Protein AF-A0A351ADI3-F1 (afdb_monomer)

Solvent-accessible surface area (backbone atoms only — not comparable to full-atom values): 4101 Å² total; per-residue (Å²): 134,80,77,79,76,87,53,75,54,79,42,68,45,70,47,98,84,74,43,82,41,59,45,43,82,50,67,97,54,94,81,86,89,76,94,81,55,93,89,42,94,64,47,76,50,54,61,57,54,50,53,51,46,69,74,67,54,84,130

pLDDT: mean 90.24, std 10.25, range [50.34, 98.0]

Foldseek 3Di:
DDPDPDDQQNDWDQDPVRDTDGSVVCPPHDDDDDDDDCPDPCNVCVVVVVVVCVVPPDD

Mean predicted aligned error: 5.34 Å

Sequence (59 aa):
MTPNAATLYDFTMTDINQKPVSLRKFEGKTVLVVNVASKCGLTPQYEGLEKLHQALAPR

Secondary structure (DSSP, 8-state):
-PPPPPPGGG-EEE-TTS-EEEGGGGTTS--------TTSTTTTHHHHHHHHHHHHS--

Structure (mmCIF, N/CA/C/O backbone):
data_AF-A0A351ADI3-F1
#
_entry.id   AF-A0A351ADI3-F1
#
loop_
_atom_site.group_PDB
_atom_site.id
_atom_site.type_symbol
_atom_site.label_atom_id
_atom_site.label_alt_id
_atom_site.label_comp_id
_atom_site.label_asym_id
_atom_site.label_entity_id
_atom_site.label_seq_id
_atom_site.pdbx_PDB_ins_code
_atom_site.Cartn_x
_atom_site.Cartn_y
_atom_site.Cartn_z
_atom_site.occupancy
_atom_site.B_iso_or_equiv
_atom_site.auth_seq_id
_atom_site.auth_comp_id
_atom_site.auth_asym_id
_atom_site.auth_atom_id
_atom_site.pdbx_PDB_model_num
ATOM 1 N N . MET A 1 1 ? -6.345 -13.554 29.543 1.00 50.34 1 MET A N 1
ATOM 2 C CA . MET A 1 1 ? -7.015 -12.582 28.657 1.00 50.34 1 MET A CA 1
ATOM 3 C C . MET A 1 1 ? -6.001 -12.189 27.601 1.00 50.34 1 MET A C 1
ATOM 5 O O . MET A 1 1 ? -5.033 -11.519 27.927 1.00 50.34 1 MET A O 1
ATOM 9 N N . THR A 1 2 ? -6.120 -12.727 26.393 1.00 59.06 2 THR A N 1
ATOM 10 C CA . THR A 1 2 ? -5.260 -12.355 25.264 1.00 59.06 2 THR A CA 1
ATOM 11 C C . THR A 1 2 ? -5.578 -10.911 24.869 1.00 59.06 2 THR A C 1
ATOM 13 O O . THR A 1 2 ? -6.761 -10.585 24.755 1.00 59.06 2 THR A O 1
ATOM 16 N N . PRO A 1 3 ? -4.579 -10.026 24.699 1.00 68.44 3 PRO A N 1
ATOM 17 C CA . PRO A 1 3 ? -4.835 -8.702 24.152 1.00 68.44 3 PRO A CA 1
ATOM 18 C C . PRO A 1 3 ? -5.469 -8.878 22.772 1.00 68.44 3 PRO A C 1
ATOM 20 O O . PRO A 1 3 ? -5.018 -9.708 21.980 1.00 68.44 3 PRO A O 1
ATOM 23 N N . ASN A 1 4 ? -6.555 -8.146 22.530 1.00 66.94 4 ASN A N 1
ATOM 24 C CA . ASN A 1 4 ? -7.227 -8.115 21.240 1.00 66.94 4 ASN A CA 1
ATOM 25 C C . ASN A 1 4 ? -6.158 -7.806 20.181 1.00 66.94 4 ASN A C 1
ATOM 27 O O . ASN A 1 4 ? -5.460 -6.798 20.302 1.00 66.94 4 ASN A O 1
ATOM 31 N N . ALA A 1 5 ? -5.940 -8.717 19.231 1.00 70.44 5 ALA A N 1
ATOM 32 C CA . ALA A 1 5 ? -4.888 -8.550 18.237 1.00 70.44 5 ALA A CA 1
ATOM 33 C C . ALA A 1 5 ? -5.132 -7.247 17.465 1.00 70.44 5 ALA A C 1
ATOM 35 O O . ALA A 1 5 ? -6.258 -6.993 17.037 1.00 70.44 5 ALA A O 1
ATOM 36 N N . ALA A 1 6 ? -4.091 -6.423 17.313 1.00 82.94 6 ALA A N 1
ATOM 37 C CA . ALA A 1 6 ? -4.187 -5.188 16.548 1.00 82.94 6 ALA A CA 1
ATOM 38 C C . ALA A 1 6 ? -4.645 -5.500 15.117 1.00 82.94 6 ALA A C 1
ATOM 40 O O . ALA A 1 6 ? -4.117 -6.401 14.457 1.00 82.94 6 ALA A O 1
ATOM 41 N N . THR A 1 7 ? -5.638 -4.757 14.650 1.00 90.94 7 THR A N 1
ATOM 42 C CA . THR A 1 7 ? -6.188 -4.856 13.300 1.00 90.94 7 THR A CA 1
ATOM 43 C C . THR A 1 7 ? -5.567 -3.793 12.401 1.00 90.94 7 THR A C 1
ATOM 45 O O . THR A 1 7 ? -4.958 -2.834 12.873 1.00 90.94 7 THR A O 1
ATOM 48 N N . LEU A 1 8 ? -5.771 -3.906 11.085 1.00 91.88 8 LEU A N 1
ATOM 49 C CA . LEU A 1 8 ? -5.376 -2.861 10.135 1.00 91.88 8 LEU A CA 1
ATOM 50 C C . LEU A 1 8 ? -5.915 -1.474 10.543 1.00 91.88 8 LEU A C 1
ATOM 52 O O . LEU A 1 8 ? -5.242 -0.469 10.335 1.00 91.88 8 LEU A O 1
ATOM 56 N N . TYR A 1 9 ? -7.108 -1.413 11.138 1.00 93.81 9 TYR A N 1
ATOM 57 C CA . TYR A 1 9 ? -7.813 -0.166 11.448 1.00 93.81 9 TYR A CA 1
ATOM 58 C C . TYR A 1 9 ? -7.214 0.621 12.617 1.00 93.81 9 TYR A C 1
ATOM 60 O O . TYR A 1 9 ? -7.553 1.793 12.788 1.00 93.81 9 TYR A O 1
ATOM 68 N N . ASP A 1 10 ? -6.317 0.005 13.386 1.00 94.50 10 ASP A N 1
ATOM 69 C CA . ASP A 1 10 ? -5.663 0.636 14.535 1.00 94.50 10 ASP A CA 1
ATOM 70 C C . ASP A 1 10 ? -4.439 1.474 14.122 1.00 94.50 10 ASP A C 1
ATOM 72 O O . ASP A 1 10 ? -3.892 2.232 14.923 1.00 94.50 10 ASP A O 1
ATOM 76 N N . PHE A 1 11 ? -4.019 1.384 12.855 1.00 94.94 11 PHE A N 1
ATOM 77 C CA . PHE A 1 11 ? -2.843 2.080 12.344 1.00 94.94 11 PHE A CA 1
ATOM 78 C C . PHE A 1 11 ? -3.179 3.415 11.672 1.00 94.94 11 PHE A C 1
ATOM 80 O O . PHE A 1 11 ? -4.182 3.583 10.972 1.00 94.94 11 PHE A O 1
ATOM 87 N N . THR A 1 12 ? -2.258 4.362 11.835 1.00 96.81 12 THR A N 1
ATOM 88 C CA . THR A 1 12 ? -2.189 5.606 11.064 1.00 96.81 12 THR A CA 1
ATOM 89 C C . THR A 1 12 ? -0.829 5.661 10.382 1.00 96.81 12 THR A C 1
ATOM 91 O O . THR A 1 12 ? 0.191 5.438 11.032 1.00 96.81 12 THR A O 1
ATOM 94 N N . MET A 1 13 ? -0.809 5.936 9.079 1.00 95.81 13 MET A N 1
ATOM 95 C CA . MET 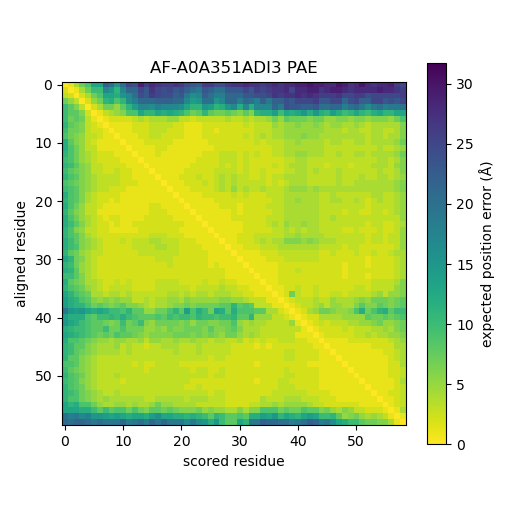A 1 13 ? 0.420 6.038 8.288 1.00 95.81 13 MET A CA 1
ATOM 96 C C . MET A 1 13 ? 0.527 7.405 7.624 1.00 95.81 13 MET A C 1
ATOM 98 O O . MET A 1 13 ? -0.483 8.019 7.289 1.00 95.81 13 MET A O 1
ATOM 102 N N . THR A 1 14 ? 1.752 7.866 7.406 1.00 97.88 14 THR A N 1
ATOM 103 C CA . THR A 1 14 ? 2.026 9.074 6.624 1.00 97.88 14 THR A CA 1
ATOM 104 C C . THR A 1 14 ? 1.958 8.748 5.134 1.00 97.88 14 THR A C 1
ATOM 106 O O . THR A 1 14 ? 2.606 7.805 4.680 1.00 97.88 14 THR A O 1
ATOM 109 N N . ASP A 1 15 ? 1.172 9.505 4.372 1.00 96.25 15 ASP A N 1
ATOM 110 C CA . ASP A 1 15 ? 1.078 9.347 2.920 1.00 96.25 15 ASP A CA 1
ATOM 111 C C . ASP A 1 15 ? 2.236 10.032 2.166 1.00 96.25 15 ASP A C 1
ATOM 113 O O . ASP A 1 15 ? 3.107 10.683 2.746 1.00 96.25 15 ASP A O 1
ATOM 117 N N . ILE A 1 16 ? 2.235 9.907 0.834 1.00 95.56 16 ILE A N 1
ATOM 118 C CA . ILE A 1 16 ? 3.258 10.511 -0.034 1.00 95.56 16 ILE A CA 1
ATOM 119 C C . ILE A 1 16 ? 3.284 12.051 0.028 1.00 95.56 16 ILE A C 1
ATOM 121 O O . ILE A 1 16 ? 4.300 12.660 -0.297 1.00 95.56 16 ILE A O 1
ATOM 125 N N . ASN A 1 17 ? 2.197 12.680 0.487 1.00 97.38 17 ASN A N 1
ATOM 126 C CA . ASN A 1 17 ? 2.066 14.126 0.664 1.00 97.38 17 ASN A CA 1
ATOM 127 C C . ASN A 1 17 ? 2.365 14.571 2.108 1.00 97.38 17 ASN A C 1
ATOM 129 O O . ASN A 1 17 ? 2.027 15.698 2.473 1.00 97.38 17 ASN A O 1
ATOM 133 N N . GLN A 1 18 ? 2.973 13.706 2.929 1.00 97.12 18 GLN A N 1
ATOM 134 C CA . GLN A 1 18 ? 3.295 13.960 4.339 1.00 97.12 18 GLN A CA 1
ATOM 135 C C . GLN A 1 18 ? 2.070 14.166 5.244 1.00 97.12 18 GLN A C 1
ATOM 137 O O . GLN A 1 18 ? 2.169 14.790 6.303 1.00 97.12 18 GLN A O 1
ATOM 142 N N . LYS A 1 19 ? 0.903 13.634 4.864 1.00 97.88 19 LYS A N 1
ATOM 143 C CA . LYS A 1 19 ? -0.318 13.730 5.673 1.00 97.88 19 LYS A CA 1
ATOM 144 C C . LYS A 1 19 ? -0.565 12.439 6.455 1.00 97.88 19 LYS A C 1
ATOM 146 O O . LYS A 1 19 ? -0.406 11.356 5.893 1.00 97.88 19 LYS A O 1
ATOM 151 N N . PRO A 1 20 ? -0.999 12.520 7.723 1.00 98.00 20 PRO A N 1
ATOM 152 C CA . PRO A 1 20 ? -1.425 11.342 8.466 1.00 98.00 20 PRO A CA 1
ATOM 153 C C . PRO A 1 20 ? -2.741 10.798 7.894 1.00 98.00 20 PRO A C 1
ATOM 155 O O . PRO A 1 20 ? -3.708 11.534 7.694 1.00 98.00 20 PRO A O 1
ATOM 158 N N . VAL A 1 21 ? -2.788 9.491 7.655 1.00 97.25 21 VAL A N 1
ATOM 159 C CA . VAL A 1 21 ? -3.943 8.765 7.123 1.00 97.25 21 VAL A CA 1
ATOM 160 C C . VAL A 1 21 ? -4.259 7.593 8.042 1.00 97.25 21 VAL A C 1
ATOM 162 O O . VAL A 1 21 ? -3.488 6.638 8.134 1.00 97.25 21 VAL A O 1
ATOM 165 N N . SER A 1 22 ? -5.416 7.643 8.704 1.00 97.56 22 SER A N 1
ATOM 166 C CA . SER A 1 22 ? -5.938 6.492 9.446 1.00 97.56 22 SER A CA 1
ATOM 167 C C . SER A 1 22 ? -6.372 5.398 8.470 1.00 97.56 22 SER A C 1
ATOM 169 O O . SER A 1 22 ? -7.151 5.653 7.544 1.00 97.56 22 SER A O 1
ATOM 171 N N . LEU A 1 23 ? -5.895 4.170 8.682 1.00 96.50 23 LEU A N 1
ATOM 172 C CA . LEU A 1 23 ? -6.252 3.025 7.841 1.00 96.50 23 LEU A CA 1
ATOM 173 C C . LEU A 1 23 ? -7.688 2.539 8.082 1.00 96.50 23 LEU A C 1
ATOM 175 O O . LEU A 1 23 ? -8.239 1.825 7.244 1.00 96.50 23 LEU A O 1
ATOM 179 N N . ARG A 1 24 ? -8.352 3.009 9.148 1.00 96.50 24 ARG A N 1
ATOM 180 C CA . ARG A 1 24 ? -9.794 2.817 9.364 1.00 96.50 24 ARG A CA 1
ATOM 181 C C . ARG A 1 24 ? -10.644 3.326 8.194 1.00 96.50 24 ARG A C 1
ATOM 183 O O . ARG A 1 24 ? -11.730 2.813 7.968 1.00 96.50 24 ARG A O 1
ATOM 190 N N . LYS A 1 25 ? -10.148 4.262 7.372 1.00 95.06 25 LYS A N 1
ATOM 191 C CA . LYS A 1 25 ? -10.866 4.721 6.164 1.00 95.06 25 LYS A CA 1
ATOM 192 C C . LYS A 1 25 ? -11.164 3.608 5.143 1.00 95.06 25 LYS A C 1
ATOM 194 O O . LYS A 1 25 ? -11.944 3.822 4.216 1.00 95.06 25 LYS A O 1
ATOM 199 N N . PHE A 1 26 ? -10.491 2.464 5.262 1.00 93.75 26 PHE A N 1
ATOM 200 C CA . PHE A 1 26 ? -10.684 1.292 4.412 1.00 93.75 26 PHE A CA 1
ATOM 201 C C . PHE A 1 26 ? -11.587 0.227 5.052 1.00 93.75 26 PHE A C 1
ATOM 203 O O . PHE A 1 26 ? -11.703 -0.872 4.517 1.00 93.75 26 PHE A O 1
ATOM 210 N N . GLU A 1 27 ? -12.224 0.533 6.183 1.00 94.44 27 GLU A N 1
ATOM 211 C CA . GLU A 1 27 ? -13.149 -0.370 6.862 1.00 94.44 27 GLU A CA 1
ATOM 212 C C . GLU A 1 27 ? -14.281 -0.827 5.930 1.00 94.44 27 GLU A C 1
ATOM 214 O O . GLU A 1 27 ? -14.831 -0.051 5.146 1.00 94.44 27 GLU A O 1
ATOM 219 N N . GLY A 1 28 ? -14.575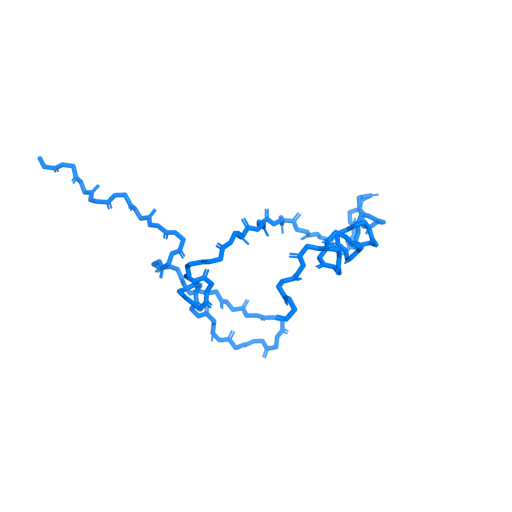 -2.129 5.970 1.00 92.19 28 GLY A N 1
ATOM 220 C CA . GLY A 1 28 ? -15.576 -2.761 5.106 1.00 92.19 28 GLY A CA 1
ATOM 221 C C . GLY A 1 28 ? -15.139 -2.980 3.653 1.00 92.19 28 GLY A C 1
ATOM 222 O O . GLY A 1 28 ? -15.936 -3.477 2.860 1.00 92.19 28 GLY A O 1
ATOM 223 N N . LYS A 1 29 ? -13.894 -2.648 3.284 1.00 91.94 29 LYS A N 1
ATOM 224 C CA . LYS A 1 29 ? -13.338 -2.905 1.946 1.00 91.94 29 LYS A CA 1
ATOM 225 C C . LYS A 1 29 ? -12.325 -4.045 1.984 1.00 91.94 29 LYS A C 1
ATOM 227 O O . LYS A 1 29 ? -11.595 -4.211 2.958 1.00 91.94 29 LYS A O 1
ATOM 232 N N . THR A 1 30 ? -12.220 -4.794 0.889 1.00 92.56 30 THR A N 1
ATOM 233 C CA . THR A 1 30 ? -11.072 -5.681 0.665 1.00 92.56 30 THR A CA 1
ATOM 234 C C . THR A 1 30 ? -9.836 -4.826 0.387 1.00 92.56 30 THR A C 1
ATOM 236 O O . THR A 1 30 ? -9.854 -3.990 -0.516 1.00 92.56 30 THR A O 1
ATOM 239 N N . VAL A 1 31 ? -8.764 -5.020 1.161 1.00 93.75 31 VAL A N 1
ATOM 240 C CA . VAL A 1 31 ? -7.530 -4.224 1.067 1.00 93.75 31 VAL A CA 1
ATOM 241 C C . VAL A 1 31 ? -6.357 -5.113 0.671 1.00 93.75 31 VAL A C 1
ATOM 243 O O . VAL A 1 31 ? -6.092 -6.118 1.326 1.00 93.75 31 VAL A O 1
ATOM 246 N N . LEU A 1 32 ? -5.624 -4.706 -0.368 1.00 94.69 32 LEU A N 1
ATOM 247 C CA . LEU A 1 32 ? -4.341 -5.291 -0.756 1.00 94.69 32 LEU A CA 1
ATOM 248 C C . LEU A 1 32 ? -3.208 -4.349 -0.328 1.00 94.69 32 LEU A C 1
ATOM 250 O O . LEU A 1 32 ? -3.122 -3.222 -0.814 1.00 94.69 32 LEU A O 1
ATOM 254 N N . VAL A 1 33 ? -2.336 -4.809 0.572 1.00 94.31 33 VAL A N 1
ATOM 255 C CA . VAL A 1 33 ? -1.157 -4.055 1.027 1.00 94.31 33 VAL A CA 1
ATOM 256 C C . VAL A 1 33 ? 0.077 -4.577 0.298 1.00 94.31 33 VAL A C 1
ATOM 258 O O . VAL A 1 33 ? 0.379 -5.765 0.373 1.00 94.31 33 VAL A O 1
ATOM 261 N N . VAL A 1 34 ? 0.796 -3.689 -0.391 1.00 94.94 34 VAL A N 1
ATOM 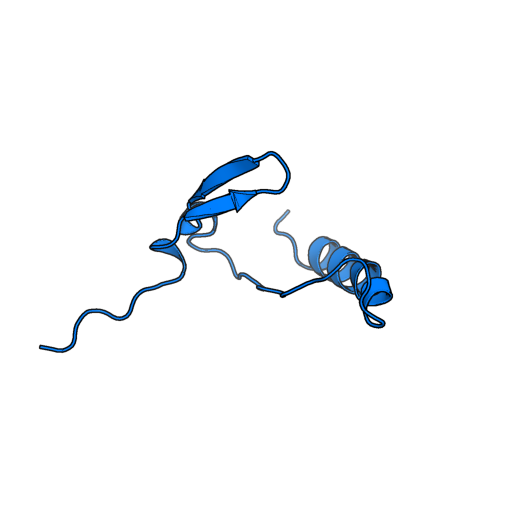262 C CA . VAL A 1 34 ? 2.015 -4.029 -1.139 1.00 94.94 34 VAL A CA 1
ATOM 263 C C . VAL A 1 34 ? 3.145 -3.114 -0.691 1.00 94.94 34 VAL A C 1
ATOM 265 O O . VAL A 1 34 ? 3.033 -1.891 -0.777 1.00 94.94 34 VAL A O 1
ATOM 268 N N . ASN A 1 35 ? 4.249 -3.692 -0.229 1.00 93.44 35 ASN A N 1
ATOM 269 C CA . ASN A 1 35 ? 5.477 -2.944 0.000 1.00 93.44 35 ASN A CA 1
ATOM 270 C C . ASN A 1 35 ? 6.184 -2.709 -1.344 1.00 93.44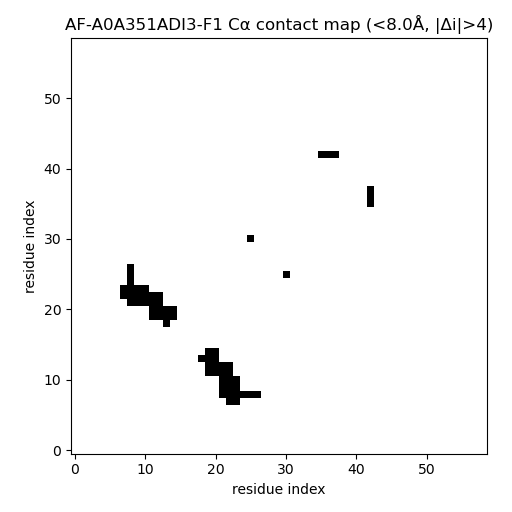 35 ASN A C 1
ATOM 272 O O . ASN A 1 35 ? 6.490 -3.645 -2.079 1.00 93.44 35 ASN A O 1
ATOM 276 N N . 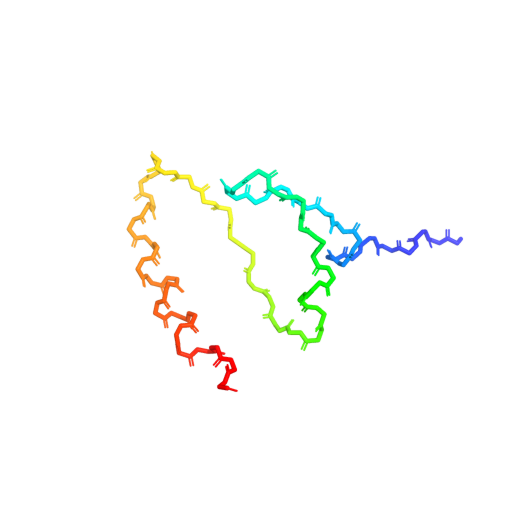VAL A 1 36 ? 6.439 -1.446 -1.671 1.00 92.19 36 VAL A N 1
ATOM 277 C CA . VAL A 1 36 ? 7.021 -1.020 -2.952 1.00 92.19 36 VAL A CA 1
ATOM 278 C C . VAL A 1 36 ? 8.273 -0.179 -2.723 1.00 92.19 36 VAL A C 1
ATOM 280 O O . VAL A 1 36 ? 8.430 0.447 -1.676 1.00 92.19 36 VAL A O 1
ATOM 283 N N . ALA A 1 37 ? 9.170 -0.160 -3.708 1.00 90.88 37 ALA A N 1
ATOM 284 C CA . ALA A 1 37 ? 10.381 0.655 -3.688 1.00 90.88 37 ALA A CA 1
ATOM 285 C C . ALA A 1 37 ? 10.738 1.118 -5.107 1.00 90.88 37 ALA A C 1
ATOM 287 O O . ALA A 1 37 ? 10.819 0.301 -6.021 1.00 90.88 37 ALA A O 1
ATOM 288 N N . SER A 1 38 ? 11.009 2.415 -5.291 1.00 87.12 38 SER A N 1
ATOM 289 C CA . SER A 1 38 ? 11.172 3.027 -6.623 1.00 87.12 38 SER A CA 1
ATOM 290 C C . SER A 1 38 ? 12.375 2.510 -7.423 1.00 87.12 38 SER A C 1
ATOM 292 O O . SER A 1 38 ? 12.376 2.584 -8.647 1.00 87.12 38 SER A O 1
ATOM 294 N N . LYS A 1 39 ? 13.407 1.989 -6.746 1.00 88.00 39 LYS A N 1
ATOM 295 C CA . LYS A 1 39 ? 14.647 1.467 -7.357 1.00 88.00 39 LYS A CA 1
ATOM 296 C C . LYS A 1 39 ? 14.749 -0.063 -7.285 1.00 88.00 39 LYS A C 1
ATOM 298 O O . LYS A 1 39 ? 15.848 -0.609 -7.291 1.00 88.00 39 LYS A O 1
ATOM 303 N N . CYS A 1 40 ? 13.619 -0.754 -7.164 1.00 87.88 40 CYS A N 1
ATOM 304 C CA . CYS A 1 40 ? 13.579 -2.212 -7.160 1.00 87.88 40 CYS A CA 1
ATOM 305 C C . CYS A 1 40 ? 13.482 -2.759 -8.593 1.00 87.88 40 CYS A C 1
ATOM 307 O O . CYS A 1 40 ? 12.836 -2.160 -9.447 1.00 87.88 40 CYS A O 1
ATOM 309 N N . GLY A 1 41 ? 14.046 -3.941 -8.858 1.00 87.44 41 GLY A N 1
ATOM 310 C CA . GLY A 1 41 ? 13.863 -4.628 -10.147 1.00 87.44 41 GLY A CA 1
ATOM 311 C C . GLY A 1 41 ? 12.401 -4.987 -10.453 1.00 87.44 41 GLY A C 1
ATOM 312 O O . GLY A 1 41 ? 12.056 -5.244 -11.601 1.00 87.44 41 GLY A O 1
ATOM 313 N N . LEU A 1 42 ? 11.533 -4.956 -9.438 1.00 90.38 42 LEU A N 1
ATOM 314 C CA . LEU A 1 42 ? 10.101 -5.217 -9.554 1.00 90.38 42 LEU A CA 1
ATOM 315 C C . LEU A 1 42 ? 9.260 -3.961 -9.815 1.00 90.38 42 LEU A C 1
ATOM 317 O O . LEU A 1 42 ? 8.043 -4.070 -9.895 1.00 90.38 42 LEU A O 1
ATOM 321 N N . 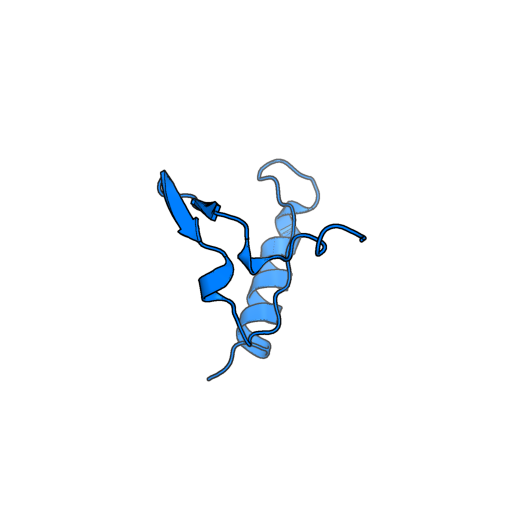THR A 1 43 ? 9.856 -2.775 -9.989 1.00 89.25 43 THR A N 1
ATOM 322 C CA . THR A 1 43 ? 9.104 -1.543 -10.304 1.00 89.25 43 THR A CA 1
ATOM 323 C C . THR A 1 43 ? 8.111 -1.691 -11.476 1.00 89.25 43 THR A C 1
ATOM 325 O O . THR A 1 43 ? 7.014 -1.147 -11.365 1.00 89.25 43 THR A O 1
ATOM 328 N N . PRO A 1 44 ? 8.372 -2.463 -12.554 1.00 90.69 44 PRO A N 1
ATOM 329 C CA . PRO A 1 44 ? 7.373 -2.673 -13.611 1.00 90.69 44 PRO A CA 1
ATOM 330 C C . PRO A 1 44 ? 6.029 -3.254 -13.128 1.00 90.69 44 PRO A C 1
ATOM 332 O O . PRO A 1 44 ? 5.018 -3.105 -13.809 1.00 90.69 44 PRO A O 1
ATOM 335 N N . GLN A 1 45 ? 5.972 -3.858 -11.933 1.00 92.44 45 GLN A N 1
ATOM 336 C CA . GLN A 1 45 ? 4.736 -4.399 -11.361 1.00 92.44 45 GLN A CA 1
ATOM 337 C C . GLN A 1 45 ? 3.659 -3.335 -11.085 1.00 92.44 45 GLN A C 1
ATOM 339 O O . GLN A 1 45 ? 2.489 -3.695 -10.947 1.00 92.44 45 GLN A O 1
ATOM 344 N N . TYR A 1 46 ? 4.019 -2.045 -11.002 1.00 94.06 46 TYR A N 1
ATOM 345 C CA . TYR A 1 46 ? 3.055 -0.960 -10.774 1.00 94.06 46 TYR A CA 1
ATOM 346 C C . TYR A 1 46 ? 1.924 -0.954 -11.808 1.00 94.06 46 TYR A C 1
ATOM 348 O O . TYR A 1 46 ? 0.771 -0.769 -11.430 1.00 94.06 46 TYR A O 1
ATOM 356 N N . GLU A 1 47 ? 2.226 -1.228 -13.080 1.00 94.56 47 GLU A N 1
ATOM 357 C CA . GLU A 1 47 ? 1.216 -1.272 -14.145 1.00 94.56 47 GLU A CA 1
ATOM 358 C C . GLU A 1 47 ? 0.194 -2.397 -13.907 1.00 94.56 47 GLU A C 1
ATOM 360 O O . GLU A 1 47 ? -1.011 -2.219 -14.088 1.00 94.56 47 GLU A O 1
ATOM 365 N N . GLY A 1 48 ? 0.659 -3.564 -13.452 1.00 95.25 48 GLY A N 1
ATOM 366 C CA . GLY A 1 48 ? -0.218 -4.681 -13.101 1.00 95.25 48 GLY A CA 1
ATOM 367 C C . GLY A 1 48 ? -1.105 -4.367 -11.896 1.00 95.25 48 GLY A C 1
ATOM 368 O O . GLY A 1 48 ? -2.299 -4.668 -11.912 1.00 95.25 48 GLY A O 1
ATOM 369 N N . LEU A 1 49 ? -0.540 -3.719 -10.874 1.00 95.75 49 LEU A N 1
ATOM 370 C CA . LEU A 1 49 ? -1.284 -3.284 -9.688 1.00 95.75 49 LEU A CA 1
ATOM 371 C C . LEU A 1 49 ? -2.347 -2.234 -10.036 1.00 95.75 49 LEU A C 1
ATOM 373 O O . LEU A 1 49 ? -3.460 -2.296 -9.512 1.00 95.75 49 LEU A O 1
ATOM 377 N N . GLU A 1 50 ? -2.040 -1.308 -10.946 1.00 95.50 50 GLU A N 1
ATOM 378 C CA . GLU A 1 50 ? -3.000 -0.317 -11.432 1.00 95.50 50 GLU A CA 1
ATOM 379 C C . GLU A 1 50 ? -4.157 -0.979 -12.190 1.00 95.50 50 GLU A C 1
ATOM 381 O O . GLU A 1 50 ? -5.320 -0.723 -11.874 1.00 95.50 50 GLU A O 1
ATOM 386 N N . LYS A 1 51 ? -3.858 -1.889 -13.128 1.00 96.69 51 LYS A N 1
ATOM 387 C CA . LYS A 1 51 ? -4.885 -2.650 -13.862 1.00 96.69 51 LYS A CA 1
ATOM 388 C C . LYS A 1 51 ? -5.784 -3.450 -12.920 1.00 96.69 51 LYS A C 1
ATOM 390 O O . LYS A 1 51 ? -7.001 -3.456 -13.095 1.00 96.69 51 LYS A O 1
ATOM 395 N N . LEU A 1 52 ? -5.206 -4.092 -11.901 1.00 95.56 52 LEU A N 1
ATOM 396 C CA . LEU A 1 52 ? -5.962 -4.830 -10.887 1.00 95.56 52 LEU A CA 1
ATOM 397 C C . LEU A 1 52 ? -6.905 -3.906 -10.107 1.00 95.56 52 LEU A C 1
ATOM 399 O O . LEU A 1 52 ? -8.076 -4.238 -9.925 1.00 95.56 52 LEU A O 1
ATOM 403 N N . HIS A 1 53 ? -6.414 -2.741 -9.676 1.00 94.94 53 HIS A N 1
ATOM 404 C CA . HIS A 1 53 ? -7.238 -1.751 -8.988 1.00 94.94 53 HIS A CA 1
ATOM 405 C C . HIS A 1 53 ? -8.380 -1.257 -9.883 1.00 94.94 53 HIS A C 1
ATOM 407 O O . HIS A 1 53 ? -9.518 -1.227 -9.437 1.00 94.94 53 HIS A O 1
ATOM 413 N N . GLN A 1 54 ? -8.117 -0.934 -11.152 1.00 95.25 54 GLN A N 1
ATOM 414 C CA . GLN A 1 54 ? -9.159 -0.510 -12.095 1.00 95.25 54 GLN A CA 1
ATOM 415 C C . GLN A 1 54 ? -10.222 -1.597 -12.327 1.00 95.25 54 GLN A C 1
ATOM 417 O O . GLN A 1 54 ? -11.404 -1.281 -12.430 1.00 95.25 54 GLN A O 1
ATOM 422 N N . ALA A 1 55 ? -9.816 -2.868 -12.387 1.00 95.38 55 ALA A N 1
ATOM 423 C CA . ALA A 1 55 ? -10.727 -3.986 -12.618 1.00 95.38 55 ALA A CA 1
ATOM 424 C C . ALA A 1 55 ? -11.596 -4.340 -11.396 1.00 95.38 55 ALA A C 1
ATOM 426 O O . ALA A 1 55 ? -12.710 -4.830 -11.572 1.00 95.38 55 ALA A O 1
ATOM 427 N N . LEU A 1 56 ? -11.089 -4.128 -10.174 1.00 94.38 56 LEU A N 1
ATOM 428 C CA . LEU A 1 56 ? -11.738 -4.563 -8.927 1.00 94.38 56 LEU A CA 1
ATOM 429 C C . LEU A 1 56 ? -12.257 -3.418 -8.049 1.00 94.38 56 LEU A C 1
ATOM 431 O O . LEU A 1 56 ? -12.928 -3.684 -7.049 1.00 94.38 56 LEU A O 1
ATOM 435 N N . ALA A 1 57 ? -11.945 -2.161 -8.374 1.00 87.25 57 ALA A N 1
ATOM 436 C CA .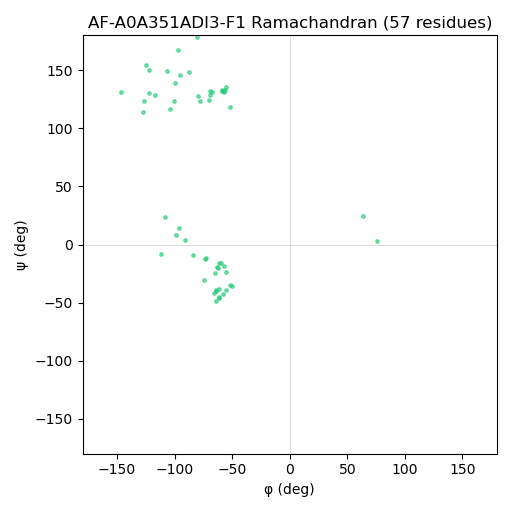 ALA A 1 57 ? -12.446 -1.021 -7.622 1.00 87.25 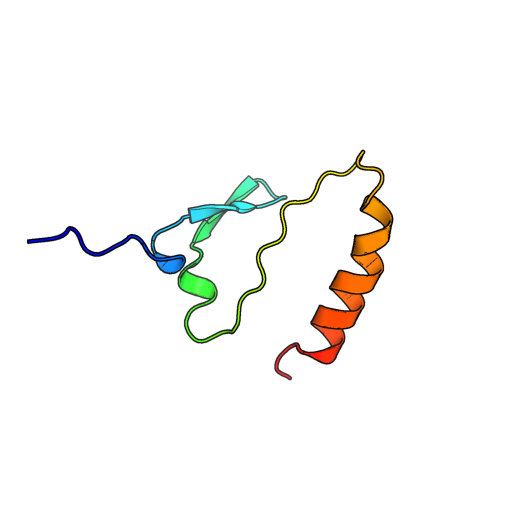57 ALA A CA 1
ATOM 437 C C . ALA A 1 57 ? -13.987 -1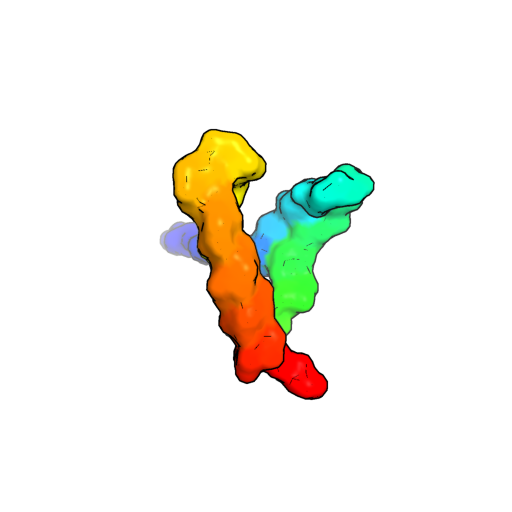.020 -7.640 1.00 87.25 57 ALA A C 1
ATOM 439 O O . ALA A 1 57 ? -14.589 -1.183 -8.706 1.00 87.25 57 ALA A O 1
ATOM 440 N N . PRO A 1 58 ? -14.642 -0.824 -6.479 1.00 76.19 58 PRO A N 1
ATOM 441 C CA . PRO A 1 58 ? -16.080 -0.604 -6.442 1.00 76.19 58 PRO A CA 1
ATOM 442 C C . PRO A 1 58 ? -16.426 0.598 -7.328 1.00 76.19 58 PRO A C 1
ATOM 444 O O . PRO A 1 58 ? -15.751 1.626 -7.241 1.00 76.19 58 PRO A O 1
ATOM 447 N N . ARG A 1 59 ? -17.443 0.446 -8.182 1.00 61.06 59 ARG A N 1
ATOM 448 C CA . ARG A 1 59 ? -17.981 1.548 -8.993 1.00 61.06 59 ARG A CA 1
ATOM 449 C C . ARG A 1 59 ? -18.680 2.578 -8.118 1.00 61.06 59 ARG A C 1
ATOM 451 O O . ARG A 1 59 ? -19.330 2.155 -7.135 1.00 61.06 59 ARG A O 1
#

Radius of gyration: 14.71 Å; Cα contacts (8 Å, |Δi|>4): 31; chains: 1; bounding box: 33×27×43 Å

Nearest PDB structures (foldseek):
  6cgv-assembly1_R  TM=2.578E-01  e=4.786E+00  Human adenovirus 5